Protein AF-A0A060CDY4-F1 (afdb_monomer_lite)

pLDDT: mean 93.63, std 6.69, range [48.41, 98.19]

Sequence (161 aa):
AAARSVPPDDDAAARTYFQSYFQPYLVSQSGSSTAKITGYYEPEVKGSTVQGGAYQTPLLSLPPDLVTIDLGAFDKQKVGKTAVGRLSGRRVVPYYDRFQIENGALDTNALAIAWLADPVDAFFLQIEGSGRIDLPHGRVMRVTYAGKNGQPYVPIGRVMV

Foldseek 3Di:
DQVVPQDPPDPVSVVVVCVVPHDDDQDDDPPDSDDDDDDADAAEFEWEQDDDDLQAAFDFDDDPQKDKDQVCVVPVVRHPHIAIFGDDPPDTDQFDDPVCVVVPVDPRVVGGRIGTNDVVSVVVCVVSQWHWYQYPPRDIDTDGHDDDSRDDDDDVVVVVD

Secondary structure (DSSP, 8-state):
-GGGGSPTT-HHHHHHHHHHH-------BTTB-----------EEEEESS-BTTB-EEEEPPPTTEEEEEGGGT-GGGTT-EEEEEEETTEEEEPPPHHHIIIIIS-HHHHEEEEES-HHHHHHHHHHSEEEEEEGGGEEEEEE------PPP--GGGT--

InterPro domains:
  IPR005300 Lytic transglycosylase MltA, domain B [PF03562] (37-161)
  IPR005300 Lytic transglycosylase MltA, domain B [SM00925] (44-161)
  IPR026044 Membrane-bound lytic murein transglycosylase A [PTHR30124] (3-161)
  IPR036908 RlpA-like domain superfamily [SSF50685] (3-161)

Structure (mmCIF, N/CA/C/O backbone):
data_AF-A0A060CDY4-F1
#
_entry.id   AF-A0A060CDY4-F1
#
loop_
_atom_site.group_PDB
_atom_site.id
_atom_site.type_symbol
_atom_site.label_atom_id
_atom_site.label_alt_id
_atom_site.label_comp_id
_atom_site.label_asym_id
_atom_site.label_entity_id
_atom_site.label_seq_id
_atom_site.pdbx_PDB_ins_code
_atom_site.Cartn_x
_atom_site.Cartn_y
_atom_site.Cartn_z
_atom_site.occupancy
_atom_site.B_iso_or_equiv
_atom_site.auth_seq_id
_atom_site.auth_comp_id
_atom_site.auth_asym_id
_atom_site.auth_atom_id
_atom_site.pdbx_PDB_model_num
ATOM 1 N N . ALA A 1 1 ? 3.024 1.314 -31.304 1.00 74.31 1 ALA A N 1
ATOM 2 C CA . ALA A 1 1 ? 2.346 0.550 -32.374 1.00 74.31 1 ALA A CA 1
ATOM 3 C C . ALA A 1 1 ? 3.100 -0.743 -32.697 1.00 74.31 1 ALA A C 1
ATOM 5 O O . ALA A 1 1 ? 2.494 -1.792 -32.563 1.00 74.31 1 ALA A O 1
ATOM 6 N N . ALA A 1 2 ? 4.407 -0.690 -32.991 1.00 87.75 2 ALA A N 1
ATOM 7 C CA . ALA A 1 2 ? 5.226 -1.868 -33.321 1.00 87.75 2 ALA A CA 1
ATOM 8 C C . ALA A 1 2 ? 5.298 -2.967 -32.233 1.00 87.75 2 ALA A C 1
ATOM 10 O O . ALA A 1 2 ? 5.341 -4.141 -32.565 1.00 87.75 2 ALA A O 1
ATOM 11 N N . ALA A 1 3 ? 5.220 -2.627 -30.939 1.00 91.50 3 ALA A N 1
ATOM 12 C CA . ALA A 1 3 ? 5.170 -3.646 -29.878 1.00 91.50 3 ALA A CA 1
ATOM 13 C C . ALA A 1 3 ? 3.967 -4.601 -30.007 1.00 91.50 3 ALA A C 1
ATOM 15 O O . ALA A 1 3 ? 4.075 -5.777 -29.695 1.00 91.50 3 ALA A O 1
ATOM 16 N N . ARG A 1 4 ? 2.809 -4.098 -30.465 1.00 94.12 4 ARG A N 1
ATOM 17 C CA . ARG A 1 4 ? 1.566 -4.887 -30.553 1.00 94.12 4 ARG A CA 1
ATOM 18 C C . ARG A 1 4 ? 1.582 -5.906 -31.693 1.00 94.12 4 ARG A C 1
ATOM 20 O O . ARG A 1 4 ? 0.723 -6.774 -31.714 1.00 94.12 4 ARG A O 1
ATOM 27 N N . SER A 1 5 ? 2.500 -5.764 -32.650 1.00 93.12 5 SER A N 1
ATOM 28 C CA . SER A 1 5 ? 2.658 -6.697 -33.770 1.00 93.12 5 SER A CA 1
ATOM 29 C C . SER A 1 5 ? 3.679 -7.800 -33.492 1.00 93.12 5 SER A C 1
ATOM 31 O O . SER A 1 5 ? 3.898 -8.632 -34.365 1.00 93.12 5 SER A O 1
ATOM 33 N N . VAL A 1 6 ? 4.317 -7.806 -32.317 1.00 94.88 6 VAL A N 1
ATOM 34 C CA . VAL A 1 6 ? 5.182 -8.911 -31.891 1.00 94.88 6 VAL A CA 1
ATOM 35 C C . VAL A 1 6 ? 4.282 -10.074 -31.456 1.00 94.88 6 VAL A C 1
ATOM 37 O O . VAL A 1 6 ? 3.434 -9.865 -30.583 1.00 94.88 6 VAL A O 1
ATOM 40 N N . PRO A 1 7 ? 4.414 -11.272 -32.053 1.00 95.44 7 PRO A N 1
ATOM 41 C CA . PRO A 1 7 ? 3.656 -12.439 -31.621 1.00 95.44 7 PRO A CA 1
ATOM 42 C C . PRO A 1 7 ? 3.943 -12.775 -30.146 1.00 95.44 7 PRO A C 1
ATOM 44 O O . PRO A 1 7 ? 5.097 -12.671 -29.721 1.00 95.44 7 PRO A O 1
ATOM 47 N N . PRO A 1 8 ? 2.928 -13.169 -29.353 1.00 93.88 8 PRO A N 1
ATOM 48 C CA . PRO A 1 8 ? 3.177 -13.720 -28.025 1.00 93.88 8 PRO A CA 1
ATOM 49 C C . PRO A 1 8 ? 3.994 -15.013 -28.141 1.00 93.88 8 PRO A C 1
ATOM 51 O O . PRO A 1 8 ? 3.889 -15.724 -29.138 1.00 93.88 8 PRO A O 1
ATOM 54 N N . ASP A 1 9 ? 4.799 -15.296 -27.117 1.00 94.06 9 ASP A N 1
ATOM 55 C CA . ASP A 1 9 ? 5.610 -16.517 -26.995 1.00 94.06 9 ASP A CA 1
ATOM 56 C C . ASP A 1 9 ? 6.645 -16.741 -28.123 1.00 94.06 9 ASP A C 1
ATOM 58 O O . ASP A 1 9 ? 7.132 -17.854 -28.317 1.00 94.06 9 ASP A O 1
ATOM 62 N N . ASP A 1 10 ? 7.023 -15.680 -28.850 1.00 96.81 10 ASP A N 1
ATOM 63 C CA . ASP A 1 10 ? 8.103 -15.693 -29.845 1.00 96.81 10 ASP A CA 1
ATOM 64 C C . ASP A 1 10 ? 9.317 -14.879 -29.363 1.00 96.81 10 ASP A C 1
ATOM 66 O O . ASP A 1 10 ? 9.421 -13.659 -29.550 1.00 96.81 10 ASP A O 1
ATOM 70 N N . ASP A 1 11 ? 10.271 -15.582 -28.752 1.00 97.12 11 ASP A N 1
ATOM 71 C CA . ASP A 1 11 ? 11.509 -15.003 -28.222 1.00 97.12 11 ASP A CA 1
ATOM 72 C C . ASP A 1 11 ? 12.366 -14.321 -29.298 1.00 97.12 11 ASP A C 1
ATOM 74 O O . ASP A 1 11 ? 13.046 -13.322 -29.023 1.00 97.12 11 ASP A O 1
ATOM 78 N N . ALA A 1 12 ? 12.366 -14.849 -30.527 1.00 97.62 12 ALA A N 1
ATOM 79 C CA . ALA A 1 12 ? 13.164 -14.300 -31.616 1.00 97.62 12 ALA A CA 1
ATOM 80 C C . ALA A 1 12 ? 12.571 -12.968 -32.087 1.00 97.62 12 ALA A C 1
ATOM 82 O O . ALA A 1 12 ? 13.294 -11.967 -32.165 1.00 97.62 12 ALA A O 1
ATOM 83 N N . ALA A 1 13 ? 11.255 -12.925 -32.307 1.00 96.88 13 ALA A N 1
ATOM 84 C CA . ALA A 1 13 ? 10.552 -11.700 -32.675 1.00 96.88 13 ALA A CA 1
ATOM 85 C C . ALA A 1 13 ? 10.665 -10.623 -31.581 1.00 96.88 13 ALA A C 1
ATOM 87 O O . ALA A 1 13 ? 10.938 -9.455 -31.886 1.00 96.88 13 ALA A O 1
ATOM 88 N N . ALA A 1 14 ? 10.534 -11.004 -30.304 1.00 96.94 14 ALA A N 1
ATOM 89 C CA . ALA A 1 14 ? 10.712 -10.091 -29.176 1.00 96.94 14 ALA A CA 1
ATOM 90 C C . ALA A 1 14 ? 12.136 -9.510 -29.118 1.00 96.94 14 ALA A C 1
ATOM 92 O O . ALA A 1 14 ? 12.311 -8.298 -28.950 1.00 96.94 14 ALA A O 1
ATOM 93 N N . ARG A 1 15 ? 13.167 -10.342 -29.319 1.00 96.94 15 ARG A N 1
ATOM 94 C CA . ARG A 1 15 ? 14.566 -9.888 -29.363 1.00 96.94 15 ARG A CA 1
ATOM 95 C C . ARG A 1 15 ? 14.801 -8.885 -30.490 1.00 96.94 15 ARG A C 1
ATOM 97 O O . ARG A 1 15 ? 15.380 -7.826 -30.237 1.00 96.94 15 ARG A O 1
ATOM 104 N N . THR A 1 16 ? 14.335 -9.185 -31.703 1.00 97.06 16 THR A N 1
ATOM 105 C CA . THR A 1 16 ? 14.463 -8.282 -32.857 1.00 97.06 16 THR A CA 1
ATOM 106 C C . THR A 1 16 ? 13.767 -6.949 -32.604 1.00 97.06 16 THR A C 1
ATOM 108 O O . THR A 1 16 ? 14.316 -5.897 -32.942 1.00 97.06 16 THR A O 1
ATOM 111 N N . TYR A 1 17 ? 12.595 -6.966 -31.964 1.00 97.12 17 TYR A N 1
ATOM 112 C CA . TYR A 1 17 ? 11.887 -5.748 -31.582 1.00 97.12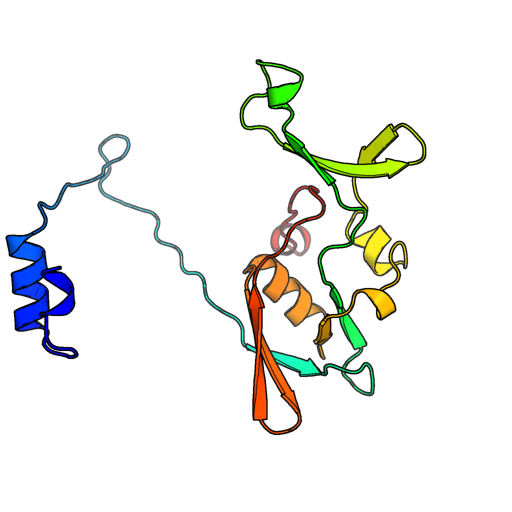 17 TYR A CA 1
ATOM 113 C C . TYR A 1 17 ? 12.734 -4.865 -30.655 1.00 97.12 17 TYR A C 1
ATOM 115 O O . TYR A 1 17 ? 12.957 -3.692 -30.964 1.00 97.12 17 TYR A O 1
ATOM 123 N N . PHE A 1 18 ? 13.274 -5.414 -29.561 1.00 97.25 18 PHE A N 1
ATOM 124 C CA . PHE A 1 18 ? 14.105 -4.621 -28.650 1.00 97.25 18 PHE A CA 1
ATOM 125 C C . PHE A 1 18 ? 15.367 -4.077 -29.331 1.00 97.25 18 PHE A C 1
ATOM 127 O O . PHE A 1 18 ? 15.702 -2.914 -29.134 1.00 97.25 18 PHE A O 1
ATOM 134 N N . GLN A 1 19 ? 16.021 -4.874 -30.179 1.00 96.81 19 GLN A N 1
ATOM 135 C CA . GLN A 1 19 ? 17.225 -4.452 -30.907 1.00 96.81 19 GLN A CA 1
ATOM 136 C C . GLN A 1 19 ? 16.958 -3.367 -31.962 1.00 96.81 19 GLN A C 1
ATOM 138 O O . GLN A 1 19 ? 17.847 -2.570 -32.247 1.00 96.81 19 GLN A O 1
ATOM 143 N N . SER A 1 20 ? 15.754 -3.330 -32.540 1.00 96.81 20 SER A N 1
ATOM 144 C CA . SER A 1 20 ? 15.401 -2.369 -33.596 1.00 96.81 20 SER A CA 1
ATOM 145 C C . SER A 1 20 ? 14.867 -1.046 -33.047 1.00 96.81 20 SER A C 1
ATOM 147 O O . SER A 1 20 ? 15.027 -0.008 -33.684 1.00 96.81 20 SER A O 1
ATOM 149 N N . TYR A 1 21 ? 14.201 -1.078 -31.888 1.00 97.38 21 TYR A N 1
ATOM 150 C CA . TYR A 1 21 ? 13.477 0.079 -31.346 1.00 97.38 21 TYR A CA 1
ATOM 151 C C . TYR A 1 21 ? 14.122 0.703 -30.100 1.00 97.38 21 TYR A C 1
ATOM 153 O O . TYR A 1 21 ? 13.679 1.772 -29.678 1.00 97.38 21 TYR A O 1
ATOM 161 N N . PHE A 1 22 ? 15.146 0.079 -29.508 1.00 97.31 22 PHE A N 1
ATOM 162 C CA . PHE A 1 22 ? 15.797 0.568 -28.289 1.00 97.31 22 PHE A CA 1
ATOM 163 C C . PHE A 1 22 ? 17.322 0.589 -28.429 1.00 97.31 22 PHE A C 1
ATOM 165 O O . PHE A 1 22 ? 17.926 -0.320 -28.989 1.00 97.31 22 PHE A O 1
ATOM 172 N N . GLN A 1 23 ? 17.948 1.608 -27.838 1.00 97.62 23 GLN A N 1
ATOM 173 C CA . GLN A 1 23 ? 19.396 1.699 -27.662 1.00 97.62 23 GLN A CA 1
ATOM 174 C C . GLN A 1 23 ? 19.727 1.420 -26.185 1.00 97.62 23 GLN A C 1
ATOM 176 O O . GLN A 1 23 ? 19.264 2.171 -25.323 1.00 97.62 23 GLN A O 1
ATOM 181 N N . PRO A 1 24 ? 20.498 0.369 -25.847 1.00 95.50 24 PRO A N 1
ATOM 182 C CA . PRO A 1 24 ? 20.892 0.120 -24.464 1.00 95.50 24 PRO A CA 1
ATOM 183 C C . PRO A 1 24 ? 21.902 1.171 -23.979 1.00 95.50 24 PRO A C 1
ATOM 185 O O . PRO A 1 24 ? 22.857 1.497 -24.688 1.00 95.50 24 PRO A O 1
ATOM 188 N N . TYR A 1 25 ? 21.709 1.650 -22.747 1.00 92.69 25 TYR A N 1
ATOM 189 C CA . TYR A 1 25 ? 22.632 2.537 -22.034 1.00 92.69 25 TYR A CA 1
ATOM 190 C C . TYR A 1 25 ? 23.045 1.901 -20.707 1.00 92.69 25 TYR A C 1
ATOM 192 O O . TYR A 1 25 ? 22.199 1.426 -19.948 1.00 92.69 25 TYR A O 1
ATOM 200 N N . LEU A 1 26 ? 24.345 1.918 -20.412 1.00 90.75 26 LEU A N 1
ATOM 201 C CA . LEU A 1 26 ? 24.862 1.506 -19.111 1.00 90.75 26 LEU A CA 1
ATOM 202 C C . LEU A 1 26 ? 24.607 2.612 -18.081 1.00 90.75 26 LEU A C 1
ATOM 204 O O . LEU A 1 26 ? 25.014 3.755 -18.280 1.00 90.75 26 LEU A O 1
ATOM 208 N N . VAL A 1 27 ? 23.979 2.256 -16.961 1.00 90.12 27 VAL A N 1
ATOM 209 C CA . VAL A 1 27 ? 23.813 3.140 -15.801 1.00 90.12 27 VAL A CA 1
ATOM 210 C C . VAL A 1 27 ? 24.831 2.737 -14.738 1.00 90.12 27 VAL A C 1
ATOM 212 O O . VAL A 1 27 ? 24.853 1.587 -14.307 1.00 90.12 27 VAL A O 1
ATOM 215 N N . SER A 1 28 ? 25.672 3.679 -14.313 1.00 90.06 28 SER A N 1
ATOM 216 C CA . SER A 1 28 ? 26.699 3.463 -13.288 1.00 90.06 28 SER A CA 1
ATOM 217 C C . SER A 1 28 ? 26.673 4.575 -12.248 1.00 90.06 28 SER A C 1
ATOM 219 O O . SER A 1 28 ? 26.511 5.744 -12.605 1.00 90.06 28 SER A O 1
ATOM 221 N N . GLN A 1 29 ? 26.909 4.233 -10.983 1.00 84.06 29 GLN A N 1
ATOM 222 C CA . GLN A 1 29 ? 27.066 5.203 -9.900 1.00 84.06 29 GLN A CA 1
ATOM 223 C C . GLN A 1 29 ? 28.507 5.153 -9.387 1.00 84.06 29 GLN A C 1
ATOM 225 O O . GLN A 1 29 ? 29.010 4.086 -9.042 1.00 84.06 29 GLN A O 1
ATOM 230 N N . SER A 1 30 ? 29.184 6.306 -9.357 1.00 82.81 30 SER A N 1
ATOM 231 C CA . SER A 1 30 ? 30.559 6.444 -8.843 1.00 82.81 30 SER A CA 1
ATOM 232 C C . SER A 1 30 ? 31.573 5.464 -9.459 1.00 82.81 30 SER A C 1
ATOM 234 O O . SER A 1 30 ? 32.466 4.977 -8.774 1.00 82.81 30 SER A O 1
ATOM 236 N N . GLY A 1 31 ? 31.421 5.143 -10.748 1.00 79.44 31 GLY A N 1
ATOM 237 C CA . GLY A 1 31 ? 32.310 4.224 -11.468 1.00 79.44 31 GLY A CA 1
ATOM 238 C C . GLY A 1 31 ? 32.070 2.734 -11.201 1.00 79.44 31 GLY A C 1
ATOM 239 O O . GLY A 1 31 ? 32.762 1.911 -11.792 1.00 79.44 31 GLY A O 1
ATOM 240 N N . SER A 1 32 ? 31.086 2.368 -10.369 1.00 81.94 32 SER A N 1
ATOM 241 C CA . SER A 1 32 ? 30.678 0.973 -10.195 1.00 81.94 32 SER A CA 1
ATOM 242 C C . SER A 1 32 ? 29.551 0.588 -11.156 1.00 81.94 32 SER A C 1
ATOM 244 O O . SER A 1 32 ? 28.561 1.312 -11.297 1.00 81.94 32 SER A O 1
ATOM 246 N N . SER A 1 33 ? 29.691 -0.581 -11.785 1.00 83.69 33 SER A N 1
ATOM 247 C CA . SER A 1 33 ? 28.643 -1.253 -12.565 1.00 83.69 33 SER A CA 1
ATOM 248 C C . SER A 1 33 ? 27.805 -2.228 -11.727 1.00 83.69 33 SER A C 1
ATOM 250 O O . SER A 1 33 ? 26.880 -2.849 -12.249 1.00 83.69 33 SER A O 1
ATOM 252 N N . THR A 1 34 ? 28.101 -2.381 -10.430 1.00 85.38 34 THR A N 1
ATOM 253 C CA . THR A 1 34 ? 27.321 -3.246 -9.539 1.00 85.38 34 THR A CA 1
ATOM 254 C C . THR A 1 34 ? 26.066 -2.525 -9.064 1.00 85.38 34 THR A C 1
ATOM 256 O O . THR A 1 34 ? 26.157 -1.469 -8.435 1.00 85.38 34 THR A O 1
ATOM 259 N N . ALA A 1 35 ? 24.902 -3.128 -9.291 1.00 87.38 35 ALA A N 1
ATOM 260 C CA . ALA A 1 35 ? 23.627 -2.646 -8.778 1.00 87.38 35 ALA A CA 1
ATOM 261 C C . ALA A 1 35 ? 23.107 -3.564 -7.663 1.00 87.38 35 ALA A C 1
ATOM 263 O O . ALA A 1 35 ? 23.256 -4.785 -7.726 1.00 87.38 35 ALA A O 1
ATOM 264 N N . LYS A 1 36 ? 22.455 -2.980 -6.652 1.00 89.62 36 LYS A N 1
ATOM 265 C CA . LYS A 1 36 ? 21.663 -3.748 -5.687 1.00 89.62 36 LYS A CA 1
ATOM 266 C C . LYS A 1 36 ? 20.316 -4.075 -6.325 1.00 89.62 36 LYS A C 1
ATOM 268 O O . LYS A 1 36 ? 19.547 -3.167 -6.624 1.00 89.62 36 LYS A O 1
ATOM 273 N N . ILE A 1 37 ? 20.035 -5.362 -6.495 1.00 92.12 37 ILE A N 1
ATOM 274 C CA . ILE A 1 37 ? 18.745 -5.856 -6.980 1.00 92.12 37 ILE A CA 1
ATOM 275 C C . ILE A 1 37 ? 17.947 -6.366 -5.779 1.00 92.12 37 ILE A C 1
ATOM 277 O O . ILE A 1 37 ? 18.480 -7.073 -4.925 1.00 92.12 37 ILE A O 1
ATOM 281 N N . THR A 1 38 ? 16.675 -5.988 -5.704 1.00 92.81 38 THR A N 1
ATOM 282 C CA . THR A 1 38 ? 15.714 -6.461 -4.698 1.00 92.81 38 THR A CA 1
ATOM 283 C C . THR A 1 38 ? 14.455 -6.969 -5.394 1.00 92.81 38 THR A C 1
ATOM 285 O O . THR A 1 38 ? 14.170 -6.555 -6.516 1.00 92.81 38 THR A O 1
ATOM 288 N N . GLY A 1 39 ? 13.702 -7.852 -4.738 1.00 90.06 39 GLY A N 1
ATOM 289 C CA . GLY A 1 39 ? 12.409 -8.342 -5.220 1.00 90.06 39 GLY A CA 1
ATOM 290 C C . GLY A 1 39 ? 11.247 -7.786 -4.399 1.00 90.06 39 GLY A C 1
ATOM 291 O O . GLY A 1 39 ? 11.435 -7.419 -3.242 1.00 90.06 39 GLY A O 1
ATOM 292 N N . TYR A 1 40 ? 10.068 -7.750 -5.011 1.00 92.88 40 TYR A N 1
ATOM 293 C CA . TYR A 1 40 ? 8.774 -7.551 -4.355 1.00 92.88 40 TYR A CA 1
ATOM 294 C C . TYR A 1 40 ? 7.800 -8.605 -4.901 1.00 92.88 40 TYR A C 1
ATOM 296 O O . TYR A 1 40 ? 8.068 -9.187 -5.960 1.00 92.88 40 TYR A O 1
ATOM 304 N N . TYR A 1 41 ? 6.696 -8.862 -4.203 1.00 91.69 41 TYR A N 1
ATOM 305 C CA . TYR A 1 41 ? 5.674 -9.806 -4.663 1.00 91.69 41 TYR A CA 1
ATOM 306 C C . TYR A 1 41 ? 4.270 -9.366 -4.236 1.00 91.69 41 TYR A C 1
ATOM 308 O O . TYR A 1 41 ? 4.108 -8.448 -3.440 1.00 91.69 41 TYR A O 1
ATOM 316 N N . GLU A 1 42 ? 3.245 -10.010 -4.793 1.00 94.19 42 GLU A N 1
ATOM 317 C CA . GLU A 1 42 ? 1.855 -9.827 -4.371 1.00 94.19 42 GLU A CA 1
ATOM 318 C C . GLU A 1 42 ? 1.462 -11.017 -3.472 1.00 94.19 42 GLU A C 1
ATOM 320 O O . GLU A 1 42 ? 1.318 -12.126 -3.995 1.00 94.19 42 GLU A O 1
ATOM 325 N N . PRO A 1 43 ? 1.347 -10.843 -2.140 1.00 95.62 43 PRO A N 1
ATOM 326 C CA . PRO A 1 43 ? 0.975 -11.917 -1.225 1.00 95.62 43 PRO A CA 1
ATOM 327 C C . PRO A 1 43 ? -0.455 -12.402 -1.464 1.00 95.62 43 PRO A C 1
ATOM 329 O O . PRO A 1 43 ? -1.340 -11.621 -1.814 1.00 95.62 43 PRO A O 1
ATOM 332 N N . GLU A 1 44 ? -0.680 -13.690 -1.222 1.00 96.94 44 GLU A N 1
ATOM 333 C CA . GLU A 1 44 ? -1.995 -14.330 -1.245 1.00 96.94 44 GLU A CA 1
ATOM 334 C C . GLU A 1 44 ? -2.374 -14.722 0.184 1.00 96.94 44 GLU A C 1
ATOM 336 O O . GLU A 1 44 ? -1.630 -15.447 0.845 1.00 96.94 44 GLU A O 1
ATOM 341 N N . VAL A 1 45 ? -3.484 -14.179 0.686 1.00 97.44 45 VAL A N 1
ATOM 342 C CA . VAL A 1 45 ? -3.884 -14.274 2.099 1.00 97.44 45 VAL A CA 1
ATOM 343 C C . VAL A 1 45 ? -5.334 -14.720 2.223 1.00 97.44 45 VAL A C 1
ATOM 345 O O . VAL A 1 45 ? -6.160 -14.445 1.356 1.00 97.44 45 VAL A O 1
ATOM 348 N N . LYS A 1 46 ? -5.692 -15.373 3.329 1.00 98.00 46 LYS A N 1
ATOM 349 C CA . LYS A 1 46 ? -7.076 -15.819 3.557 1.00 98.00 46 LYS A CA 1
ATOM 350 C C . LYS A 1 46 ? -7.921 -14.710 4.170 1.00 98.00 46 LYS A C 1
ATOM 352 O O . LYS A 1 46 ? -7.547 -14.137 5.196 1.00 98.00 46 LYS A O 1
ATOM 357 N N . GLY A 1 47 ? -9.108 -14.481 3.615 1.00 97.81 47 GLY A N 1
ATOM 358 C CA . GLY A 1 47 ? -10.034 -13.494 4.161 1.00 97.81 47 GLY A CA 1
ATOM 359 C C . GLY A 1 47 ? -11.503 -13.757 3.861 1.00 97.81 47 GLY A C 1
ATOM 360 O O . GLY A 1 47 ? -11.875 -14.734 3.220 1.00 97.81 47 GLY A O 1
ATOM 361 N N . SER A 1 48 ? -12.351 -12.858 4.344 1.00 97.75 48 SER A N 1
ATOM 362 C CA . SER A 1 48 ? -13.799 -12.852 4.146 1.00 97.75 48 SER A CA 1
ATOM 363 C C . SER A 1 48 ? -14.292 -11.415 4.000 1.00 97.75 48 SER A C 1
ATOM 365 O O . SER A 1 48 ? -13.706 -10.490 4.554 1.00 97.75 48 SER A O 1
ATOM 367 N N . THR A 1 49 ? -15.396 -11.201 3.287 1.00 96.31 49 THR A N 1
ATOM 368 C CA . THR A 1 49 ? -16.068 -9.888 3.240 1.00 96.31 49 THR A CA 1
ATOM 369 C C . THR A 1 49 ? -16.941 -9.631 4.470 1.00 96.31 49 THR A C 1
ATOM 371 O O . THR A 1 49 ? -17.484 -8.544 4.624 1.00 96.31 49 THR A O 1
ATOM 374 N N . VAL A 1 50 ? -17.112 -10.634 5.333 1.00 95.62 50 VAL A N 1
ATOM 375 C CA . VAL A 1 50 ? -17.905 -10.563 6.564 1.00 95.62 50 VAL A CA 1
ATOM 376 C C . VAL A 1 50 ? -17.046 -11.051 7.724 1.00 95.62 50 VAL A C 1
ATOM 378 O O . VAL A 1 50 ? -16.412 -12.104 7.615 1.00 95.62 50 VAL A O 1
ATOM 381 N N . GLN A 1 51 ? -17.043 -10.300 8.823 1.00 97.00 51 GLN A N 1
ATOM 382 C CA . GLN A 1 51 ? -16.355 -10.684 10.051 1.00 97.00 51 GLN A CA 1
ATOM 383 C C . GLN A 1 51 ? -16.982 -11.946 10.649 1.00 97.00 51 GLN A C 1
ATOM 385 O O . GLN A 1 51 ? -18.207 -12.057 10.740 1.00 97.00 51 GLN A O 1
ATOM 390 N N . GLY A 1 52 ? -16.157 -12.888 11.099 1.00 95.75 52 GLY A N 1
ATOM 391 C CA . GLY A 1 52 ? -16.651 -14.076 11.790 1.00 95.75 52 GLY A CA 1
ATOM 392 C C . GLY A 1 52 ? -15.653 -15.224 11.824 1.00 95.75 52 GLY A C 1
ATOM 393 O O . GLY A 1 52 ? -14.769 -15.334 10.975 1.00 95.75 52 GLY A O 1
ATOM 394 N N . GLY A 1 53 ? -15.804 -16.114 12.809 1.00 96.00 53 GLY A N 1
ATOM 395 C CA . GLY A 1 53 ? -14.902 -17.255 12.985 1.00 96.00 53 GLY A CA 1
ATOM 396 C C . GLY A 1 53 ? -13.445 -16.801 13.102 1.00 96.00 53 GLY A C 1
ATOM 397 O O . GLY A 1 53 ? -13.130 -15.977 13.957 1.00 96.00 53 GLY A O 1
ATOM 398 N N . ALA A 1 54 ? -12.576 -17.310 12.226 1.00 95.81 54 ALA A N 1
ATOM 399 C CA . ALA A 1 54 ? -11.165 -16.921 12.162 1.00 95.81 54 ALA A CA 1
ATOM 400 C C . ALA A 1 54 ? -10.928 -15.530 11.536 1.00 95.81 54 ALA A C 1
ATOM 402 O O . ALA A 1 54 ? -9.878 -14.940 11.757 1.00 95.81 54 ALA A O 1
ATOM 403 N N . TYR A 1 55 ? -11.881 -14.986 10.773 1.00 97.50 55 TYR A N 1
ATOM 404 C CA . TYR A 1 55 ? -11.731 -13.716 10.058 1.00 97.50 55 TYR A CA 1
ATOM 405 C C . TYR A 1 55 ? -12.038 -12.537 10.981 1.00 97.50 55 TYR A C 1
ATOM 407 O O . TYR A 1 55 ? -13.181 -12.078 11.062 1.00 97.50 55 TYR A O 1
ATOM 415 N N . GLN A 1 56 ? -11.016 -12.085 11.707 1.00 96.38 56 GLN A N 1
ATOM 416 C CA . GLN A 1 56 ? -11.139 -11.068 12.757 1.00 96.38 56 GLN A CA 1
ATOM 417 C C . GLN A 1 56 ? -10.293 -9.821 12.507 1.00 96.38 56 GLN A C 1
ATOM 419 O O . GLN A 1 56 ? -10.537 -8.797 13.141 1.00 96.38 56 GLN A O 1
ATOM 424 N N . THR A 1 57 ? -9.326 -9.865 11.587 1.00 97.06 57 THR A N 1
ATOM 425 C CA . THR A 1 57 ? -8.449 -8.718 11.335 1.00 97.06 57 THR A CA 1
ATOM 426 C C . THR A 1 57 ? -8.984 -7.855 10.195 1.00 97.06 57 THR A C 1
ATOM 428 O O . THR A 1 57 ? -8.958 -8.298 9.050 1.00 97.06 57 THR A O 1
ATOM 431 N N . PRO A 1 58 ? -9.434 -6.616 10.442 1.00 97.38 58 PRO A N 1
ATOM 432 C CA . PRO A 1 58 ? -9.979 -5.787 9.381 1.00 97.38 58 PRO A CA 1
ATOM 433 C C . PRO A 1 58 ? -8.873 -5.260 8.457 1.00 97.38 58 PRO A C 1
ATOM 435 O O . PRO A 1 58 ? -7.861 -4.718 8.904 1.00 97.38 58 PRO A O 1
ATOM 438 N N . LEU A 1 59 ? -9.107 -5.349 7.151 1.00 97.44 59 LEU A N 1
ATOM 439 C CA . LEU A 1 59 ? -8.410 -4.563 6.143 1.00 97.44 59 LEU A CA 1
ATOM 440 C C . LEU A 1 59 ? -9.288 -3.356 5.814 1.00 97.44 59 LEU A C 1
ATOM 442 O O . LEU A 1 59 ? -10.416 -3.524 5.357 1.00 97.44 59 LEU A O 1
ATOM 446 N N . LEU A 1 60 ? -8.795 -2.148 6.080 1.00 97.75 60 LEU A N 1
ATOM 447 C CA . LEU A 1 60 ? -9.595 -0.923 6.013 1.00 97.75 60 LEU A CA 1
ATOM 448 C C . LEU A 1 60 ? -9.476 -0.231 4.649 1.00 97.75 60 LEU A C 1
ATOM 450 O O . LEU A 1 60 ? -8.395 -0.183 4.058 1.00 97.75 60 LEU A O 1
ATOM 454 N N . SER A 1 61 ? -10.571 0.367 4.182 1.00 97.31 61 SER A N 1
ATOM 455 C CA . SER A 1 61 ? -10.547 1.385 3.132 1.00 97.31 61 SER A CA 1
ATOM 456 C C . SER A 1 61 ? -9.898 2.675 3.635 1.00 97.31 61 SER A C 1
ATOM 458 O O . SER A 1 61 ? -9.701 2.872 4.835 1.00 97.31 61 SER A O 1
ATOM 460 N N . LEU A 1 62 ? -9.619 3.602 2.715 1.00 96.56 62 LEU A N 1
ATOM 461 C CA . LEU A 1 62 ? -9.176 4.940 3.088 1.00 96.56 62 LEU A CA 1
ATOM 462 C C . LEU A 1 62 ? -10.285 5.654 3.887 1.00 96.56 62 LEU A C 1
ATOM 464 O O . LEU A 1 62 ? -11.393 5.794 3.362 1.00 96.56 62 LEU A O 1
ATOM 468 N N . PRO A 1 63 ? -10.028 6.106 5.126 1.00 96.50 63 PRO A N 1
ATOM 469 C CA . PRO A 1 63 ? -11.027 6.842 5.887 1.00 96.50 63 PRO A CA 1
ATOM 470 C C . PRO A 1 63 ? -11.354 8.190 5.225 1.00 96.50 63 PRO A C 1
ATOM 472 O O . PRO A 1 63 ? -10.444 8.860 4.731 1.00 96.50 63 PRO A O 1
ATOM 475 N N . PRO A 1 64 ? -12.623 8.634 5.238 1.00 93.81 64 PRO A N 1
ATOM 476 C CA . PRO A 1 64 ? -13.040 9.860 4.552 1.00 93.81 64 PRO A CA 1
ATOM 477 C C . PRO A 1 64 ? -12.483 11.147 5.182 1.00 93.81 64 PRO A C 1
ATOM 479 O O . PRO A 1 64 ? -12.486 12.193 4.540 1.00 93.81 64 PRO A O 1
ATOM 482 N N . ASP A 1 65 ? -12.016 11.092 6.431 1.00 93.88 65 ASP A N 1
ATOM 483 C CA . ASP A 1 65 ? -11.428 12.224 7.151 1.00 93.88 65 ASP A CA 1
ATOM 484 C C . ASP A 1 65 ? -9.899 12.327 6.989 1.00 93.88 65 ASP A C 1
ATOM 486 O O . ASP A 1 65 ? -9.295 13.289 7.477 1.00 93.88 65 ASP A O 1
ATOM 490 N N . LEU A 1 66 ? -9.268 11.357 6.312 1.00 96.44 66 LEU A N 1
ATOM 491 C CA . LEU A 1 66 ? -7.837 11.367 6.032 1.00 96.44 66 LEU A CA 1
ATOM 492 C C . LEU A 1 66 ? -7.535 12.374 4.924 1.00 96.44 66 LEU A C 1
ATOM 494 O O . LEU A 1 66 ? -7.928 12.212 3.770 1.00 96.44 66 LEU A O 1
ATOM 498 N N . VAL A 1 67 ? -6.768 13.402 5.273 1.00 96.25 67 VAL A N 1
ATOM 499 C CA . VAL A 1 67 ? -6.340 14.452 4.351 1.00 96.25 67 VAL A CA 1
ATOM 500 C C . VAL A 1 67 ? -4.839 14.381 4.113 1.00 96.25 67 VAL A C 1
ATOM 502 O O . VAL A 1 67 ? -4.046 14.276 5.049 1.00 96.25 67 VAL A O 1
ATOM 505 N N . THR A 1 68 ? -4.438 14.475 2.847 1.00 96.50 68 THR A N 1
ATOM 506 C CA . THR A 1 68 ? -3.036 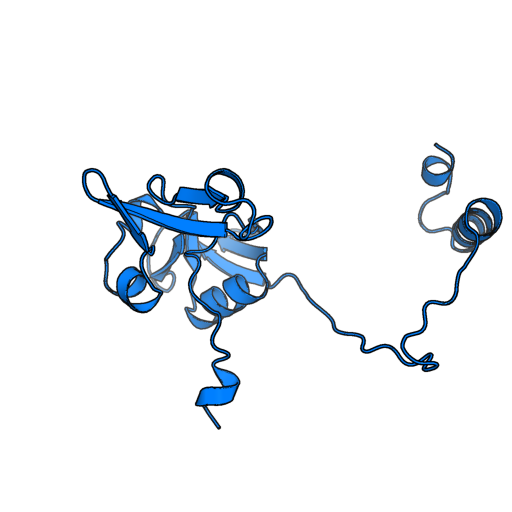14.673 2.458 1.00 96.50 68 THR A CA 1
ATOM 507 C C . THR A 1 68 ? -2.847 16.124 2.042 1.00 96.50 68 THR A C 1
ATOM 509 O O . THR A 1 68 ? -3.547 16.623 1.165 1.00 96.50 68 THR A O 1
ATOM 512 N N . ILE A 1 69 ? -1.906 16.803 2.686 1.00 95.94 69 ILE A N 1
ATOM 513 C CA . ILE A 1 69 ? -1.597 18.214 2.478 1.00 95.94 69 ILE A CA 1
ATOM 514 C C . ILE A 1 69 ? -0.265 18.310 1.744 1.00 95.94 69 ILE A C 1
ATOM 516 O O . ILE A 1 69 ? 0.760 17.858 2.261 1.00 95.94 69 ILE A O 1
ATOM 520 N N . ASP A 1 70 ? -0.272 18.944 0.574 1.00 95.88 70 ASP A N 1
ATOM 521 C CA . ASP A 1 70 ? 0.951 19.401 -0.083 1.00 95.88 70 ASP A CA 1
ATOM 522 C C . ASP A 1 70 ? 1.501 20.620 0.667 1.00 95.88 70 ASP A C 1
ATOM 524 O O . ASP A 1 70 ? 0.903 21.698 0.667 1.00 95.88 70 ASP A O 1
ATOM 528 N N . LEU A 1 71 ? 2.643 20.452 1.332 1.00 96.00 71 LEU A N 1
ATOM 529 C CA . LEU A 1 71 ? 3.270 21.528 2.098 1.00 96.00 71 LEU A CA 1
ATOM 530 C C . LEU A 1 71 ? 3.919 22.575 1.184 1.00 96.00 71 LEU A C 1
ATOM 532 O O . LEU A 1 71 ? 4.084 23.722 1.606 1.00 96.00 71 LEU A O 1
ATOM 536 N N . GLY A 1 72 ? 4.246 22.209 -0.059 1.00 96.38 72 GLY A N 1
ATOM 537 C CA . GLY A 1 72 ? 4.792 23.111 -1.069 1.00 96.38 72 GLY A CA 1
ATOM 538 C C . GLY A 1 72 ? 3.818 24.212 -1.485 1.00 96.38 72 GLY A C 1
ATOM 539 O O . GLY A 1 72 ? 4.249 25.316 -1.818 1.00 96.38 72 GLY A O 1
ATOM 540 N N . ALA A 1 73 ? 2.512 23.943 -1.395 1.00 95.69 73 ALA A N 1
ATOM 541 C CA . ALA A 1 73 ? 1.461 24.921 -1.672 1.00 95.69 73 ALA A CA 1
ATOM 542 C C . ALA A 1 73 ? 1.433 26.083 -0.659 1.00 95.69 73 ALA A C 1
ATOM 544 O O . ALA A 1 73 ? 0.964 27.172 -0.984 1.00 95.69 73 ALA A O 1
ATOM 545 N N . PHE A 1 74 ? 1.950 25.867 0.555 1.00 95.25 74 PHE A N 1
ATOM 546 C CA . PHE A 1 74 ? 1.987 26.870 1.627 1.00 95.25 74 PHE A CA 1
ATOM 547 C C . PHE A 1 74 ? 3.375 27.485 1.808 1.00 95.25 74 PHE A C 1
ATOM 549 O O . PHE A 1 74 ? 3.495 28.641 2.208 1.00 95.25 74 PHE A O 1
ATOM 556 N N . ASP A 1 75 ? 4.427 26.712 1.539 1.00 95.88 75 ASP A N 1
ATOM 557 C CA . ASP A 1 75 ? 5.811 27.126 1.727 1.00 95.88 75 ASP A CA 1
ATOM 558 C C . ASP A 1 75 ? 6.697 26.552 0.618 1.00 95.88 75 ASP A C 1
ATOM 560 O O . ASP A 1 75 ? 6.910 25.341 0.524 1.00 95.88 75 ASP A O 1
ATOM 564 N N . LYS A 1 76 ? 7.291 27.439 -0.190 1.00 95.44 76 LYS A N 1
ATOM 565 C CA . LYS A 1 76 ? 8.181 27.062 -1.299 1.00 95.44 76 LYS A CA 1
ATOM 566 C C . LYS A 1 76 ? 9.418 26.279 -0.842 1.00 95.44 76 LYS A C 1
ATOM 568 O O . LYS A 1 76 ? 9.983 25.535 -1.637 1.00 95.44 76 LYS A O 1
ATOM 573 N N . GLN A 1 77 ? 9.829 26.391 0.423 1.00 96.62 77 GLN A N 1
ATOM 574 C CA . GLN A 1 77 ? 10.926 25.588 0.980 1.00 96.62 77 GLN A CA 1
ATOM 575 C C . GLN A 1 77 ? 10.524 24.127 1.253 1.00 96.62 77 GLN A C 1
ATOM 577 O O . GLN A 1 77 ? 11.377 23.286 1.548 1.00 96.62 77 GLN A O 1
ATOM 582 N N . LYS A 1 78 ? 9.228 23.807 1.170 1.00 95.69 78 LYS A N 1
ATOM 583 C CA . LYS A 1 78 ? 8.664 22.474 1.416 1.00 95.69 78 LYS A CA 1
ATOM 584 C C . LYS A 1 78 ? 8.109 21.812 0.149 1.00 95.69 78 LYS A C 1
ATOM 586 O O . LYS A 1 78 ? 7.366 20.842 0.263 1.00 95.69 78 LYS A O 1
ATOM 591 N N . VAL A 1 79 ? 8.481 22.287 -1.043 1.00 95.75 79 VAL A N 1
ATOM 592 C CA . VAL A 1 79 ? 8.104 21.648 -2.316 1.00 95.75 79 VAL A CA 1
ATOM 593 C C . VAL A 1 79 ? 8.507 20.170 -2.312 1.00 95.75 79 VAL A C 1
ATOM 595 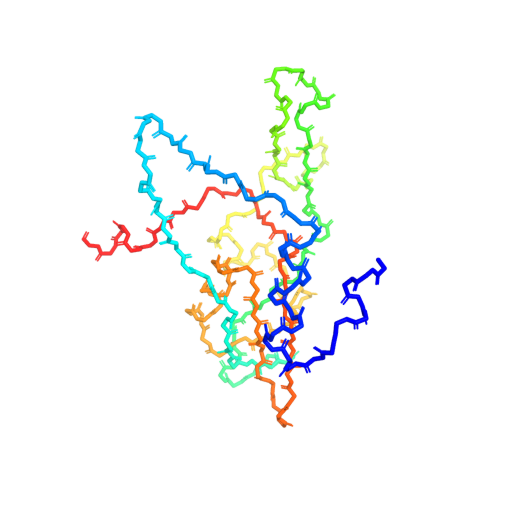O O . VAL A 1 79 ? 9.623 19.817 -1.930 1.00 95.75 79 VAL A O 1
ATOM 598 N N . GLY A 1 80 ? 7.567 19.307 -2.702 1.00 94.06 80 GLY A N 1
ATOM 599 C CA . GLY A 1 80 ? 7.737 17.853 -2.700 1.00 94.06 80 GLY A CA 1
ATOM 600 C C . GLY A 1 80 ? 7.539 17.184 -1.335 1.00 94.06 80 GLY A C 1
ATOM 601 O O . GLY A 1 80 ? 7.660 15.964 -1.245 1.00 94.06 80 GLY A O 1
ATOM 602 N N . LYS A 1 81 ? 7.227 17.942 -0.272 1.00 94.31 81 LYS A N 1
ATOM 603 C CA . LYS A 1 81 ? 6.895 17.386 1.046 1.00 94.31 81 LYS A CA 1
ATOM 604 C C . LYS A 1 81 ? 5.386 17.357 1.256 1.00 94.31 81 LYS A C 1
ATOM 606 O O . LYS A 1 81 ? 4.690 18.335 1.008 1.00 94.31 81 LYS A O 1
ATOM 611 N N . THR A 1 82 ? 4.903 16.255 1.812 1.00 95.31 82 THR A N 1
ATOM 612 C CA . THR A 1 82 ? 3.492 16.062 2.161 1.00 95.31 82 THR A CA 1
ATOM 613 C C . THR A 1 82 ? 3.330 15.809 3.653 1.00 95.31 82 THR A C 1
ATOM 615 O O . THR A 1 82 ? 4.168 15.133 4.253 1.00 95.31 82 THR A O 1
ATOM 618 N N . ALA A 1 83 ? 2.228 16.275 4.232 1.00 95.69 83 ALA A N 1
ATOM 619 C CA . ALA A 1 83 ? 1.765 15.855 5.553 1.00 95.69 83 ALA A CA 1
ATOM 620 C C . ALA A 1 83 ? 0.440 15.100 5.421 1.00 95.69 83 ALA A C 1
ATOM 622 O O . ALA A 1 83 ? -0.391 15.465 4.594 1.00 95.69 83 ALA A O 1
ATOM 623 N N . VAL A 1 84 ? 0.229 14.075 6.244 1.00 97.81 84 VAL A N 1
ATOM 624 C CA . VAL A 1 84 ? -1.067 13.392 6.345 1.00 97.81 84 VAL A CA 1
ATOM 625 C C . VAL A 1 84 ? -1.675 13.703 7.704 1.00 97.81 84 VAL A C 1
ATOM 627 O O . VAL A 1 84 ? -0.994 13.641 8.731 1.00 97.81 84 VAL A O 1
ATOM 630 N N . GLY A 1 85 ? -2.950 14.062 7.709 1.00 97.56 85 GLY A N 1
ATOM 631 C CA . GLY A 1 85 ? -3.657 14.470 8.910 1.00 97.56 85 GLY A CA 1
ATOM 632 C C . GLY A 1 85 ? -5.147 14.194 8.841 1.00 97.56 85 GLY A C 1
ATOM 633 O O . GLY A 1 85 ? -5.638 13.632 7.867 1.00 97.56 85 GLY A O 1
ATOM 634 N N . ARG A 1 86 ? -5.856 14.599 9.890 1.00 96.75 86 ARG A N 1
ATOM 635 C CA . ARG A 1 86 ? -7.321 14.645 9.962 1.00 96.75 86 ARG A CA 1
ATOM 636 C C . ARG A 1 86 ? -7.785 16.007 10.445 1.00 96.75 86 ARG A C 1
ATOM 638 O O . ARG A 1 86 ? -7.037 16.722 11.122 1.00 96.75 86 ARG A O 1
ATOM 645 N N . LEU A 1 87 ? -9.026 16.356 10.133 1.00 93.12 87 LEU A N 1
ATOM 646 C CA . LEU A 1 87 ? -9.649 17.566 10.660 1.00 93.12 87 LEU A CA 1
ATOM 647 C C . LEU A 1 87 ? -10.051 17.376 12.127 1.00 93.12 87 LEU A C 1
ATOM 649 O O . LEU A 1 87 ? -10.693 16.402 12.501 1.00 93.12 87 LEU A O 1
ATOM 653 N N . SER A 1 88 ? -9.694 18.349 12.959 1.00 92.62 88 SER A N 1
ATOM 654 C CA . SER A 1 88 ? -10.111 18.466 14.355 1.00 92.62 88 SER A CA 1
ATOM 655 C C . SER A 1 88 ? -10.595 19.894 14.590 1.00 92.62 88 SER A C 1
ATOM 657 O O . SER A 1 88 ? -9.808 20.814 14.843 1.00 92.62 88 SER A O 1
ATOM 659 N N . GLY A 1 89 ? -11.906 20.101 14.445 1.00 92.12 89 GLY A N 1
ATOM 660 C CA . GLY A 1 89 ? -12.502 21.435 14.406 1.00 92.12 89 GLY A CA 1
ATOM 661 C C . GLY A 1 89 ? -11.970 22.232 13.213 1.00 92.12 89 GLY A C 1
ATOM 662 O O . GLY A 1 89 ? -12.185 21.861 12.066 1.00 92.12 89 GLY A O 1
ATOM 663 N N . ARG A 1 90 ? -11.250 23.327 13.481 1.00 93.62 90 ARG A N 1
ATOM 664 C CA . ARG A 1 90 ? -10.639 24.190 12.448 1.00 93.62 90 ARG A CA 1
ATOM 665 C C . ARG A 1 90 ? -9.142 23.940 12.234 1.00 93.62 90 ARG A C 1
ATOM 667 O O . ARG A 1 90 ? -8.458 24.783 11.661 1.00 93.62 90 ARG A O 1
ATOM 674 N N . ARG A 1 91 ? -8.604 22.835 12.750 1.00 94.19 91 ARG A N 1
ATOM 675 C CA . ARG A 1 91 ? -7.180 22.489 12.636 1.00 94.19 91 ARG A CA 1
ATOM 676 C C . ARG A 1 91 ? -7.021 21.163 11.917 1.00 94.19 91 ARG A C 1
ATOM 678 O O . ARG A 1 91 ? -7.852 20.277 12.088 1.00 94.19 91 ARG A O 1
ATOM 685 N N . VAL A 1 92 ? -5.924 21.017 11.181 1.00 94.81 92 VAL A N 1
ATOM 686 C CA . VAL A 1 92 ? -5.452 19.700 10.754 1.00 94.81 92 VAL A CA 1
ATOM 687 C C . VAL A 1 92 ? -4.443 19.205 11.779 1.00 94.81 92 VAL A C 1
ATOM 689 O O . VAL A 1 92 ? -3.510 19.925 12.135 1.00 94.81 92 VAL A O 1
ATOM 692 N N . VAL A 1 93 ? -4.658 17.992 12.275 1.00 96.69 93 VAL A N 1
ATOM 693 C CA . VAL A 1 93 ? -3.777 17.310 13.231 1.00 96.69 93 VAL A CA 1
ATOM 694 C C . VAL A 1 93 ? -3.231 16.027 12.599 1.00 96.69 93 VAL A C 1
ATOM 696 O O . VAL A 1 93 ? -3.872 15.515 11.681 1.00 96.69 93 VAL A O 1
ATOM 699 N N . PRO A 1 94 ? -2.080 15.487 13.047 1.00 97.69 94 PRO A N 1
ATOM 700 C CA . PRO A 1 94 ? -1.541 14.232 12.516 1.00 97.69 94 PRO A CA 1
ATOM 701 C C . PRO A 1 94 ? -2.574 13.108 12.554 1.00 97.69 94 PRO A C 1
ATOM 703 O O . PRO A 1 94 ? -3.340 13.025 13.516 1.00 97.69 94 PRO A O 1
ATOM 706 N N . TYR A 1 95 ? -2.597 12.255 11.528 1.00 98.12 95 TYR A N 1
ATOM 707 C CA . TYR A 1 95 ? -3.527 11.127 11.483 1.00 98.12 95 TYR A CA 1
ATOM 708 C C . TYR A 1 95 ? -3.195 10.095 12.569 1.00 98.12 95 TYR A C 1
ATOM 710 O O . TYR A 1 95 ? -2.087 10.094 13.114 1.00 98.12 95 TYR A O 1
ATOM 718 N N . TYR A 1 96 ? -4.166 9.240 12.896 1.00 97.88 96 TYR A N 1
ATOM 719 C CA . TYR A 1 96 ? -3.999 8.223 13.930 1.00 97.88 96 TYR A CA 1
ATOM 720 C C . TYR A 1 96 ? -2.823 7.295 13.614 1.00 97.88 96 TYR A C 1
ATOM 722 O O . TYR A 1 96 ? -2.643 6.865 12.467 1.00 97.88 96 TYR A O 1
ATOM 730 N N . ASP A 1 97 ? -2.012 6.996 14.627 1.00 96.62 97 ASP A N 1
ATOM 731 C CA . ASP A 1 97 ? -0.979 5.972 14.503 1.00 96.62 97 ASP A CA 1
ATOM 732 C C . ASP A 1 97 ? -1.587 4.556 14.502 1.00 96.62 97 ASP A C 1
ATOM 734 O O . ASP A 1 97 ? -2.790 4.369 14.695 1.00 96.62 97 ASP A O 1
ATOM 738 N N . ARG A 1 98 ? -0.749 3.546 14.234 1.00 94.38 98 ARG A N 1
ATOM 739 C CA . ARG A 1 98 ? -1.191 2.145 14.187 1.00 94.38 98 ARG A CA 1
ATOM 740 C C . ARG A 1 98 ? -1.858 1.718 15.496 1.00 94.38 98 ARG A C 1
ATOM 742 O O . ARG A 1 98 ? -2.923 1.115 15.454 1.00 94.38 98 ARG A O 1
ATOM 749 N N . PHE A 1 99 ? -1.252 2.059 16.632 1.00 94.38 99 PHE A N 1
ATOM 750 C CA . PHE A 1 99 ? -1.747 1.667 17.946 1.00 94.38 99 PHE A CA 1
ATOM 751 C C . PHE A 1 99 ? -3.125 2.278 18.215 1.00 94.38 99 PHE A C 1
ATOM 753 O O . PHE A 1 99 ? -4.035 1.579 18.645 1.00 94.38 99 PHE A O 1
ATOM 760 N N . GLN A 1 100 ? -3.319 3.558 17.907 1.00 96.62 100 GLN A N 1
ATOM 761 C CA . GLN A 1 100 ? -4.606 4.236 18.051 1.00 96.62 100 GLN A CA 1
ATOM 762 C C . GLN A 1 100 ? -5.686 3.606 17.165 1.00 96.62 100 GLN A C 1
ATOM 764 O O . GLN A 1 100 ? -6.803 3.392 17.634 1.00 96.62 100 GLN A O 1
ATOM 769 N N . ILE A 1 101 ? -5.362 3.285 15.908 1.00 95.75 101 ILE A N 1
ATOM 770 C CA . ILE A 1 101 ? -6.298 2.630 14.981 1.00 95.75 101 ILE A CA 1
ATOM 771 C C . ILE A 1 101 ? -6.711 1.255 15.517 1.00 95.75 101 ILE A C 1
ATOM 773 O O . ILE A 1 101 ? -7.902 0.966 15.595 1.00 95.75 101 ILE A O 1
ATOM 777 N N . GLU A 1 102 ? -5.743 0.440 15.938 1.00 92.06 102 GLU A N 1
ATOM 778 C CA . GLU A 1 102 ? -5.986 -0.902 16.485 1.00 92.06 102 GLU A CA 1
ATOM 779 C C . GLU A 1 102 ? -6.755 -0.861 17.821 1.00 92.06 102 GLU A C 1
ATOM 781 O O . GLU A 1 102 ? -7.487 -1.795 18.134 1.00 92.06 102 GLU A O 1
ATOM 786 N N . ASN A 1 103 ? -6.670 0.248 18.568 1.00 94.50 103 ASN A N 1
ATOM 787 C CA . ASN A 1 103 ? -7.419 0.488 19.808 1.00 94.50 103 ASN A CA 1
ATOM 788 C C . ASN A 1 103 ? -8.724 1.288 19.602 1.00 94.50 103 ASN A C 1
ATOM 790 O O . ASN A 1 103 ? -9.237 1.896 20.542 1.00 94.50 103 ASN A O 1
ATOM 794 N N . GLY A 1 104 ? -9.283 1.290 18.387 1.00 94.44 104 GLY A N 1
ATOM 795 C CA . GLY A 1 104 ? -10.645 1.777 18.143 1.00 94.44 104 GLY A CA 1
ATOM 796 C C . GLY A 1 104 ? -10.770 3.272 17.848 1.00 94.44 104 GLY A C 1
ATOM 797 O O . GLY A 1 104 ? -11.853 3.833 17.991 1.00 94.44 104 GLY A O 1
ATOM 798 N N . ALA A 1 105 ? -9.697 3.937 17.408 1.00 96.25 105 ALA A N 1
ATOM 799 C CA . ALA A 1 105 ? -9.793 5.322 16.933 1.00 96.25 105 ALA A CA 1
ATOM 800 C C . ALA A 1 105 ? -10.636 5.478 15.652 1.00 96.25 105 ALA A C 1
ATOM 802 O O . ALA A 1 105 ? -11.036 6.593 15.321 1.00 96.25 105 ALA A O 1
ATOM 803 N N . LEU A 1 106 ? -10.885 4.380 14.934 1.00 96.25 106 LEU A N 1
ATOM 804 C CA . LEU A 1 106 ? -11.709 4.325 13.731 1.00 96.25 106 LEU A CA 1
ATOM 805 C C . LEU A 1 106 ? -12.862 3.338 13.921 1.00 96.25 106 LEU A C 1
ATOM 807 O O . LEU A 1 106 ? -12.706 2.315 14.587 1.00 96.25 106 LEU A O 1
ATOM 811 N N . ASP A 1 107 ? -13.989 3.609 13.263 1.00 95.25 107 ASP A N 1
ATOM 812 C CA . ASP A 1 107 ? -15.048 2.615 13.086 1.00 95.25 107 ASP A CA 1
ATOM 813 C C . ASP A 1 107 ? -14.593 1.584 12.045 1.00 95.25 107 ASP A C 1
ATOM 815 O O . ASP A 1 107 ? -14.736 1.767 10.832 1.00 95.25 107 ASP A O 1
ATOM 819 N N . THR A 1 108 ? -13.974 0.508 12.526 1.00 92.50 108 THR A N 1
ATOM 820 C CA . THR A 1 108 ? -13.441 -0.553 11.670 1.00 92.50 108 THR A CA 1
ATOM 821 C C . THR A 1 108 ? -14.541 -1.297 10.925 1.00 92.50 108 THR A C 1
ATOM 823 O O . THR A 1 108 ? -14.306 -1.723 9.800 1.00 92.50 108 THR A O 1
ATOM 826 N N . ASN A 1 109 ? -15.749 -1.399 11.484 1.00 92.06 109 ASN A N 1
ATOM 827 C CA . ASN A 1 109 ? -16.866 -2.072 10.824 1.00 92.06 109 ASN A CA 1
ATOM 828 C C . ASN A 1 109 ? -17.357 -1.286 9.608 1.00 92.06 109 ASN A C 1
ATOM 830 O O . ASN A 1 109 ? -17.655 -1.885 8.576 1.00 92.06 109 ASN A O 1
ATOM 834 N N . ALA A 1 110 ? -17.402 0.044 9.708 1.00 95.81 110 ALA A N 1
ATOM 835 C CA . ALA A 1 110 ? -17.787 0.903 8.590 1.00 95.81 110 ALA A CA 1
ATOM 836 C C . ALA A 1 110 ? -16.725 0.964 7.476 1.00 95.81 110 ALA A C 1
ATOM 838 O O . ALA A 1 110 ? -17.058 1.244 6.325 1.00 95.81 110 ALA A O 1
ATOM 839 N N . LEU A 1 111 ? -15.454 0.729 7.814 1.00 97.38 111 LEU A N 1
ATOM 840 C CA . LEU A 1 111 ? -14.318 0.885 6.901 1.00 97.38 111 LEU A CA 1
ATOM 841 C C . LEU A 1 111 ? -13.745 -0.439 6.380 1.00 97.38 111 LEU A C 1
ATOM 843 O O . LEU A 1 111 ? -12.946 -0.417 5.445 1.00 97.38 111 LEU A O 1
ATOM 847 N N . ALA A 1 112 ? -14.083 -1.586 6.968 1.00 97.56 112 ALA A N 1
ATOM 848 C CA . ALA A 1 112 ? -13.515 -2.863 6.553 1.00 97.56 112 ALA A CA 1
ATOM 849 C C . ALA A 1 112 ? -13.960 -3.236 5.130 1.00 97.56 112 ALA A C 1
ATOM 851 O O . ALA A 1 112 ? -15.141 -3.448 4.862 1.00 97.56 112 ALA A O 1
ATOM 852 N N . ILE A 1 113 ? -12.990 -3.384 4.226 1.00 97.69 113 ILE A N 1
ATOM 853 C CA . ILE A 1 113 ? -13.198 -3.958 2.887 1.00 97.69 113 ILE A CA 1
ATOM 854 C C . ILE A 1 113 ? -13.069 -5.485 2.901 1.00 97.69 113 ILE A C 1
ATOM 856 O O . ILE A 1 113 ? -13.582 -6.167 2.016 1.00 97.69 113 ILE A O 1
ATOM 860 N N . ALA A 1 114 ? -12.371 -6.022 3.903 1.00 97.88 114 ALA A N 1
ATOM 861 C CA . ALA A 1 114 ? -12.183 -7.446 4.136 1.00 97.88 114 ALA A CA 1
ATOM 862 C C . ALA A 1 114 ? -11.825 -7.699 5.602 1.00 97.88 114 ALA A C 1
ATOM 864 O O . ALA A 1 114 ? -11.350 -6.803 6.298 1.00 97.88 114 ALA A O 1
ATOM 865 N N . TRP A 1 115 ? -11.963 -8.946 6.027 1.00 98.19 115 TRP A N 1
ATOM 866 C CA . TRP A 1 115 ? -11.510 -9.460 7.310 1.00 98.19 115 TRP A CA 1
ATOM 867 C C . TRP A 1 115 ? -10.560 -10.624 7.051 1.00 98.19 115 TRP A C 1
ATOM 869 O O . TRP A 1 115 ? -10.959 -11.633 6.473 1.00 98.19 115 TRP A O 1
ATOM 879 N N . LEU A 1 116 ? -9.296 -10.468 7.424 1.00 98.06 116 LEU A N 1
ATOM 880 C CA . LEU A 1 116 ? -8.240 -11.458 7.256 1.00 98.06 116 LEU A CA 1
ATOM 881 C C . LEU A 1 116 ? -8.191 -12.408 8.454 1.00 98.06 116 LEU A C 1
ATOM 883 O O . LEU A 1 116 ? -8.617 -12.065 9.562 1.00 98.06 116 LEU A O 1
ATOM 887 N N . ALA A 1 117 ? -7.702 -13.621 8.199 1.00 97.25 117 ALA A N 1
ATOM 888 C CA . ALA A 1 117 ? -7.583 -14.663 9.216 1.00 97.25 117 ALA A CA 1
ATOM 889 C C . ALA A 1 117 ? -6.370 -14.475 10.145 1.00 97.25 117 ALA A C 1
ATOM 891 O O . ALA A 1 117 ? -6.402 -14.946 11.279 1.00 97.25 117 ALA A O 1
ATOM 892 N N . ASP A 1 118 ? -5.317 -13.800 9.670 1.00 96.50 118 ASP A N 1
ATOM 893 C CA . ASP A 1 118 ? -4.069 -13.595 10.406 1.00 96.50 118 ASP A CA 1
ATOM 894 C C . ASP A 1 118 ? -3.675 -12.100 10.412 1.00 96.50 118 ASP A C 1
ATOM 896 O O . ASP A 1 118 ? -3.568 -11.478 9.347 1.00 96.50 118 ASP A O 1
ATOM 900 N N . PRO A 1 119 ? -3.448 -11.484 11.587 1.00 94.88 119 PRO A N 1
ATOM 901 C CA . PRO A 1 119 ? -2.939 -10.118 11.667 1.00 94.88 119 PRO A CA 1
ATOM 902 C C . PRO A 1 119 ? -1.520 -9.938 11.115 1.00 94.88 119 PRO A C 1
ATOM 904 O O . PRO A 1 119 ? -1.176 -8.835 10.680 1.00 94.88 119 PRO A O 1
ATOM 907 N N . VAL A 1 120 ? -0.703 -10.991 11.089 1.00 94.44 120 VAL A N 1
ATOM 908 C CA . VAL A 1 120 ? 0.627 -10.981 10.469 1.00 94.44 120 VAL A CA 1
ATOM 909 C C . VAL A 1 120 ? 0.496 -10.852 8.953 1.00 94.44 120 VAL A C 1
ATOM 911 O O . VAL A 1 120 ? 1.160 -9.999 8.363 1.00 94.44 120 VAL A O 1
ATOM 914 N N . ASP A 1 121 ? -0.420 -11.596 8.333 1.00 95.56 121 ASP A N 1
ATOM 915 C CA . ASP A 1 121 ? -0.728 -11.466 6.902 1.00 95.56 121 ASP A CA 1
ATOM 916 C C . ASP A 1 121 ? -1.200 -10.047 6.565 1.00 95.56 121 ASP A C 1
ATOM 918 O O . ASP A 1 121 ? -0.729 -9.440 5.600 1.00 95.56 121 ASP A O 1
ATOM 922 N N . ALA A 1 122 ? -2.080 -9.474 7.395 1.00 95.31 122 ALA A N 1
ATOM 923 C CA . ALA A 1 122 ? -2.530 -8.092 7.235 1.00 95.31 122 ALA A CA 1
ATOM 924 C C . ALA A 1 122 ? -1.361 -7.095 7.279 1.00 95.31 122 ALA A C 1
ATOM 926 O O . ALA A 1 122 ? -1.307 -6.150 6.489 1.00 95.31 122 ALA A O 1
ATOM 927 N N . PHE A 1 123 ? -0.411 -7.314 8.190 1.00 93.50 123 PHE A N 1
ATOM 928 C CA . PHE A 1 123 ? 0.773 -6.478 8.332 1.00 93.50 123 PHE A CA 1
ATOM 929 C C . PHE A 1 123 ? 1.720 -6.591 7.127 1.00 93.50 123 PHE A C 1
ATOM 931 O O . PHE A 1 123 ? 2.162 -5.566 6.605 1.00 93.50 123 PHE A O 1
ATOM 938 N N . PHE A 1 124 ? 2.002 -7.802 6.637 1.00 93.00 124 PHE A N 1
ATOM 939 C CA . PHE A 1 124 ? 2.834 -7.987 5.442 1.00 93.00 124 PHE A CA 1
ATOM 940 C C . PHE A 1 124 ? 2.166 -7.439 4.182 1.00 93.00 124 PHE A C 1
ATOM 942 O O . PHE A 1 124 ? 2.827 -6.777 3.384 1.00 93.00 124 PHE A O 1
ATOM 949 N N . LEU A 1 125 ? 0.850 -7.601 4.040 1.00 95.50 125 LEU A N 1
ATOM 950 C CA . LEU A 1 125 ? 0.094 -6.994 2.946 1.00 95.50 125 LEU A CA 1
ATOM 951 C C . LEU A 1 125 ? 0.215 -5.460 2.959 1.00 95.50 125 LEU A C 1
ATOM 953 O O . LEU A 1 125 ? 0.331 -4.834 1.907 1.00 95.50 125 LEU A O 1
ATOM 957 N N . GLN A 1 126 ? 0.265 -4.839 4.142 1.00 94.75 126 GLN A N 1
ATOM 958 C CA . GLN A 1 126 ? 0.515 -3.399 4.281 1.00 94.75 126 GLN A CA 1
ATOM 959 C C . GLN A 1 126 ? 1.960 -2.996 3.936 1.00 94.75 126 GLN A C 1
ATOM 961 O O . GLN A 1 126 ? 2.163 -1.878 3.462 1.00 94.75 126 GLN A O 1
ATOM 966 N N . ILE A 1 127 ? 2.948 -3.871 4.158 1.00 93.06 127 ILE A N 1
ATOM 967 C CA . ILE A 1 127 ? 4.345 -3.643 3.749 1.00 93.06 127 ILE A CA 1
ATOM 968 C C . ILE A 1 127 ? 4.482 -3.710 2.226 1.00 93.06 127 ILE A C 1
ATOM 970 O O . ILE A 1 127 ? 5.059 -2.798 1.634 1.00 93.06 127 ILE A O 1
ATOM 974 N N . GLU A 1 128 ? 3.947 -4.760 1.600 1.00 94.56 128 GLU A N 1
ATOM 975 C CA . GLU A 1 128 ? 4.023 -4.957 0.145 1.00 94.56 128 GLU A CA 1
ATOM 976 C C . GLU A 1 128 ? 3.129 -3.955 -0.611 1.00 94.56 128 GLU A C 1
ATOM 978 O O . GLU A 1 128 ? 3.399 -3.590 -1.754 1.00 94.56 128 GLU A O 1
ATOM 983 N N . GLY A 1 129 ? 2.057 -3.473 0.031 1.00 94.50 129 GLY A N 1
ATOM 984 C CA . GLY A 1 129 ? 1.156 -2.447 -0.504 1.00 94.50 129 GLY A CA 1
ATOM 985 C C . GLY A 1 129 ? 0.137 -2.964 -1.524 1.00 94.50 129 GLY A C 1
ATOM 986 O O . GLY A 1 129 ? -0.667 -2.187 -2.042 1.00 94.50 129 GLY A O 1
ATOM 987 N N . SER A 1 130 ? 0.136 -4.260 -1.816 1.00 96.94 130 SER A N 1
ATOM 988 C CA . SER A 1 130 ? -0.873 -4.932 -2.638 1.00 96.94 130 SER A CA 1
ATOM 989 C C . SER A 1 130 ? -0.955 -6.405 -2.259 1.00 96.94 130 SER A C 1
ATOM 991 O O . SER A 1 130 ? -0.077 -6.903 -1.562 1.00 96.94 130 SER A O 1
ATOM 993 N N . GLY A 1 131 ? -2.018 -7.089 -2.671 1.00 97.44 131 GLY A N 1
ATOM 994 C CA . GLY A 1 131 ? -2.221 -8.495 -2.345 1.00 97.44 131 GLY A CA 1
ATOM 995 C C . GLY A 1 131 ? -3.477 -9.073 -2.984 1.00 97.44 131 GLY A C 1
ATOM 996 O O . GLY A 1 131 ? -4.353 -8.351 -3.473 1.00 97.44 131 GLY A O 1
ATOM 997 N N . ARG A 1 132 ? -3.594 -10.395 -2.920 1.00 98.06 132 ARG A N 1
ATOM 998 C CA . ARG A 1 132 ? -4.801 -11.147 -3.258 1.00 98.06 132 ARG A CA 1
ATOM 999 C C . ARG A 1 132 ? -5.377 -11.766 -1.998 1.00 98.06 132 ARG A C 1
ATOM 1001 O O . ARG A 1 132 ? -4.654 -12.326 -1.184 1.00 98.06 132 ARG A O 1
ATOM 1008 N N . ILE A 1 133 ? -6.685 -11.646 -1.843 1.00 98.06 133 ILE A N 1
ATOM 1009 C CA . ILE A 1 133 ? -7.425 -12.221 -0.731 1.00 98.06 133 ILE A CA 1
ATOM 1010 C C . ILE A 1 133 ? -8.237 -13.388 -1.271 1.00 98.06 133 ILE A C 1
ATOM 1012 O O . ILE A 1 133 ? -9.163 -13.186 -2.064 1.00 98.06 133 ILE A O 1
ATOM 1016 N N . ASP A 1 134 ? -7.911 -14.584 -0.805 1.00 97.75 134 ASP A N 1
ATOM 1017 C CA . ASP A 1 134 ? -8.686 -15.790 -1.037 1.00 97.75 134 ASP A CA 1
ATOM 1018 C C . ASP A 1 134 ? -9.932 -15.744 -0.164 1.00 97.75 134 ASP A C 1
ATOM 1020 O O . ASP A 1 134 ? -9.882 -15.888 1.064 1.00 97.75 134 ASP A O 1
ATOM 1024 N N . LEU A 1 135 ? -11.060 -15.506 -0.822 1.00 97.38 135 LEU A N 1
ATOM 1025 C CA . LEU A 1 135 ? -12.375 -15.485 -0.212 1.00 97.38 135 LEU A CA 1
ATOM 1026 C C . LEU A 1 135 ? -13.001 -16.889 -0.241 1.00 97.38 135 LEU A C 1
ATOM 1028 O O . LEU A 1 135 ? -12.634 -17.739 -1.063 1.00 97.38 135 LEU A O 1
ATOM 1032 N N . PRO A 1 136 ? -14.024 -17.144 0.595 1.00 93.94 136 PRO A N 1
ATOM 1033 C CA . PRO A 1 136 ? -14.783 -18.383 0.531 1.00 93.94 136 PRO A CA 1
ATOM 1034 C C . PRO A 1 136 ? -15.327 -18.664 -0.878 1.00 93.94 136 PRO A C 1
ATOM 1036 O O . PRO A 1 136 ? -15.681 -17.745 -1.627 1.00 93.94 136 PRO A O 1
ATOM 1039 N N . HIS A 1 137 ? -15.439 -19.954 -1.203 1.00 92.06 137 HIS A N 1
ATOM 1040 C CA . HIS A 1 137 ? -15.910 -20.469 -2.497 1.00 92.06 137 HIS A CA 1
ATOM 1041 C C . HIS A 1 137 ? -14.984 -20.178 -3.692 1.00 92.06 137 HIS A C 1
ATOM 1043 O O . HIS A 1 137 ? -15.453 -20.109 -4.825 1.00 92.06 137 HIS A O 1
ATOM 1049 N N . GLY A 1 138 ? -13.677 -20.015 -3.455 1.00 92.75 138 GLY A N 1
ATOM 1050 C CA . GLY A 1 138 ? -12.675 -19.874 -4.521 1.00 92.75 138 GLY A CA 1
ATOM 1051 C C . GLY A 1 138 ? -12.715 -18.526 -5.242 1.00 92.75 138 GLY A C 1
ATOM 1052 O O . GLY A 1 138 ? -12.163 -18.390 -6.332 1.00 92.75 138 GLY A O 1
ATOM 1053 N N . ARG A 1 139 ? -13.384 -17.524 -4.659 1.00 96.56 139 ARG A N 1
ATOM 1054 C CA . ARG A 1 139 ? -13.330 -16.150 -5.162 1.00 96.56 139 ARG A CA 1
ATOM 1055 C C . ARG A 1 139 ? -12.030 -15.504 -4.708 1.00 96.56 139 ARG A C 1
ATOM 1057 O O . ARG A 1 139 ? -11.603 -15.707 -3.580 1.00 96.56 139 ARG A O 1
ATOM 1064 N N . VAL A 1 140 ? -11.461 -14.663 -5.561 1.00 97.62 140 VAL A N 1
ATOM 1065 C CA . VAL A 1 140 ? -10.257 -13.895 -5.244 1.00 97.62 140 VAL A CA 1
ATOM 1066 C C . VAL A 1 140 ? -10.586 -12.414 -5.317 1.00 97.62 140 VAL A C 1
ATOM 1068 O O . VAL A 1 140 ? -11.168 -11.947 -6.299 1.00 97.62 140 VAL A O 1
ATOM 1071 N N . MET A 1 141 ? -10.209 -11.671 -4.281 1.00 97.50 141 MET A N 1
ATOM 1072 C CA . MET A 1 141 ? 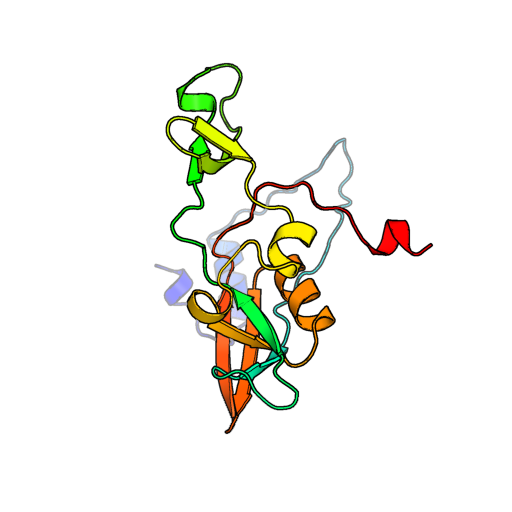-10.298 -10.216 -4.255 1.00 97.50 141 MET A CA 1
ATOM 1073 C C . MET A 1 141 ? -8.902 -9.614 -4.290 1.00 97.50 141 MET A C 1
ATOM 1075 O O . MET A 1 141 ? -8.105 -9.812 -3.379 1.00 97.50 141 MET A O 1
ATOM 1079 N N . ARG A 1 142 ? -8.610 -8.851 -5.341 1.00 97.94 142 ARG A N 1
ATOM 1080 C CA . ARG A 1 142 ? -7.359 -8.105 -5.441 1.00 97.94 142 ARG A CA 1
ATOM 1081 C C . ARG A 1 142 ? -7.472 -6.789 -4.681 1.00 97.94 142 ARG A C 1
ATOM 1083 O O . ARG A 1 142 ? -8.451 -6.066 -4.857 1.00 97.94 142 ARG A O 1
ATOM 1090 N N . VAL A 1 143 ? -6.462 -6.469 -3.882 1.00 97.38 143 VAL A N 1
ATOM 1091 C CA . VAL A 1 143 ? -6.373 -5.218 -3.126 1.00 97.38 143 VAL A CA 1
ATOM 1092 C C . VAL A 1 143 ? -5.076 -4.494 -3.453 1.00 97.38 143 VAL A C 1
ATOM 1094 O O . VAL A 1 143 ? -4.024 -5.100 -3.649 1.00 97.38 143 VAL A O 1
ATOM 1097 N N . THR A 1 144 ? -5.155 -3.171 -3.525 1.00 97.06 144 THR A N 1
ATOM 1098 C CA . THR A 1 144 ? -4.019 -2.303 -3.841 1.00 97.06 144 THR A CA 1
ATOM 1099 C C . THR A 1 144 ? -3.998 -1.110 -2.901 1.00 97.06 144 THR A C 1
ATOM 1101 O O . THR A 1 144 ? -5.033 -0.705 -2.373 1.00 97.06 144 THR A O 1
ATOM 1104 N N . TYR A 1 145 ? -2.821 -0.520 -2.731 1.00 96.94 145 TYR A N 1
ATOM 1105 C CA . TYR A 1 145 ? -2.609 0.679 -1.934 1.00 96.94 145 TYR A CA 1
ATOM 1106 C C . TYR A 1 145 ? -3.605 1.799 -2.275 1.00 96.94 145 TYR A C 1
ATOM 1108 O O . TYR A 1 145 ? -3.737 2.198 -3.432 1.00 96.94 145 TYR A O 1
ATOM 1116 N N . ALA A 1 146 ? -4.253 2.338 -1.240 1.00 96.81 146 ALA A N 1
ATOM 1117 C CA . ALA A 1 146 ? -5.121 3.512 -1.335 1.00 96.81 146 ALA A CA 1
ATOM 1118 C C . ALA A 1 146 ? -4.549 4.736 -0.596 1.00 96.81 146 ALA A C 1
ATOM 1120 O O . ALA A 1 146 ? -4.831 5.873 -0.963 1.00 96.81 146 ALA A O 1
ATOM 1121 N N . GLY A 1 147 ? -3.740 4.525 0.445 1.00 95.50 147 GLY A N 1
ATOM 1122 C CA . GLY A 1 147 ? -3.182 5.596 1.263 1.00 95.50 147 GLY A CA 1
ATOM 1123 C C . GLY A 1 147 ? -2.448 5.077 2.497 1.00 95.50 147 GLY A C 1
ATOM 1124 O O . GLY A 1 147 ? -2.398 3.876 2.755 1.00 95.50 147 GLY A O 1
ATOM 1125 N N . LYS A 1 148 ? -1.876 6.003 3.270 1.00 96.44 148 LYS A N 1
ATOM 1126 C CA . LYS A 1 148 ? -1.196 5.738 4.546 1.00 96.44 148 LYS A CA 1
ATOM 1127 C C . LYS A 1 148 ? -1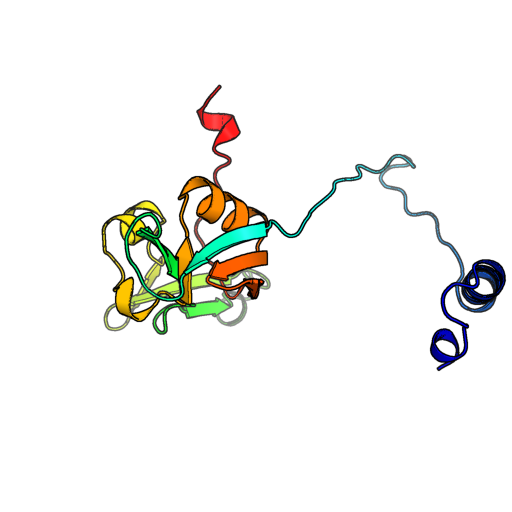.458 6.877 5.523 1.00 96.44 148 LYS A C 1
ATOM 1129 O O . LYS A 1 148 ? -1.670 8.004 5.094 1.00 96.44 148 LYS A O 1
ATOM 1134 N N . ASN A 1 149 ? -1.342 6.616 6.821 1.00 96.25 149 ASN A N 1
ATOM 1135 C CA . ASN A 1 149 ? -1.542 7.607 7.889 1.00 96.25 149 ASN A CA 1
ATOM 1136 C C . ASN A 1 149 ? -0.407 8.649 8.031 1.00 96.25 149 ASN A C 1
ATOM 1138 O O . ASN A 1 149 ? -0.452 9.493 8.920 1.00 96.25 149 ASN A O 1
ATOM 1142 N N . GLY A 1 150 ? 0.627 8.582 7.186 1.00 94.81 150 GLY A N 1
ATOM 1143 C CA . GLY A 1 150 ? 1.765 9.508 7.190 1.00 94.81 150 GLY A CA 1
ATOM 1144 C C . GLY A 1 150 ? 2.776 9.309 8.319 1.00 94.81 150 GLY A C 1
ATOM 1145 O O . GLY A 1 150 ? 3.736 10.073 8.386 1.00 94.81 150 GLY A O 1
ATOM 1146 N N . GLN A 1 151 ? 2.604 8.292 9.167 1.00 95.06 151 GLN A N 1
ATOM 1147 C CA . GLN A 1 151 ? 3.570 7.952 10.210 1.00 95.06 151 GLN A CA 1
ATOM 1148 C C . GLN A 1 151 ? 4.818 7.280 9.606 1.00 95.06 151 GLN A C 1
ATOM 1150 O O . GLN A 1 151 ? 4.723 6.620 8.562 1.00 95.06 151 GLN A O 1
ATOM 1155 N N . PRO A 1 152 ? 6.005 7.439 10.222 1.00 91.69 152 PRO A N 1
ATOM 1156 C CA . PRO A 1 152 ? 7.219 6.784 9.751 1.00 91.69 152 PRO A CA 1
ATOM 1157 C C . PRO A 1 152 ? 7.119 5.259 9.889 1.00 91.69 152 PRO A C 1
ATOM 1159 O O . PRO A 1 152 ? 6.573 4.740 10.861 1.00 91.69 152 PRO A O 1
ATOM 1162 N N . TYR A 1 153 ? 7.691 4.534 8.928 1.00 90.38 153 TYR A N 1
ATOM 1163 C CA . TYR A 1 153 ? 7.807 3.081 9.012 1.00 90.38 153 TYR A CA 1
ATOM 1164 C C . TYR A 1 153 ? 8.923 2.687 9.987 1.00 90.38 153 TYR A C 1
ATOM 1166 O O . TYR A 1 153 ? 10.058 3.153 9.859 1.00 90.38 153 TYR A O 1
ATOM 1174 N N . VAL A 1 154 ? 8.607 1.796 10.928 1.00 87.06 154 VAL A N 1
ATOM 1175 C CA . VAL A 1 154 ? 9.571 1.191 11.853 1.00 87.06 154 VAL A CA 1
ATOM 1176 C C . VAL A 1 154 ? 9.677 -0.304 11.526 1.00 87.06 154 VAL A C 1
ATOM 1178 O O . VAL A 1 154 ? 8.692 -1.022 11.696 1.00 87.06 154 VAL A O 1
ATOM 1181 N N . PRO A 1 155 ? 10.838 -0.800 11.054 1.00 81.88 155 PRO A N 1
ATOM 1182 C CA . PRO A 1 155 ? 10.999 -2.213 10.724 1.00 81.88 155 PRO A CA 1
ATOM 1183 C C . PRO A 1 155 ? 10.979 -3.076 11.992 1.00 81.88 155 PRO A C 1
ATOM 1185 O O . PRO A 1 155 ? 11.900 -2.995 12.806 1.00 81.88 155 PRO A O 1
ATOM 1188 N N . ILE A 1 156 ? 9.971 -3.940 12.142 1.00 78.19 156 ILE A N 1
ATOM 1189 C CA . ILE A 1 156 ? 9.810 -4.797 13.333 1.00 78.19 156 ILE A CA 1
ATOM 1190 C C . ILE A 1 156 ? 11.006 -5.745 13.514 1.00 78.19 156 ILE A C 1
ATOM 1192 O O . ILE A 1 156 ? 11.472 -5.938 14.633 1.00 78.19 156 ILE A O 1
ATOM 1196 N N . GLY A 1 157 ? 11.587 -6.252 12.421 1.00 73.25 157 GLY A N 1
ATOM 1197 C CA . GLY A 1 157 ? 12.775 -7.113 12.480 1.00 73.25 157 GLY A CA 1
ATOM 1198 C C . GLY A 1 157 ? 14.001 -6.457 13.131 1.00 73.25 157 GLY A C 1
ATOM 1199 O O . GLY A 1 157 ? 14.872 -7.164 13.611 1.00 73.25 157 GLY A O 1
ATOM 1200 N N . ARG A 1 158 ? 14.071 -5.119 13.202 1.00 71.31 158 ARG A N 1
ATOM 1201 C CA . A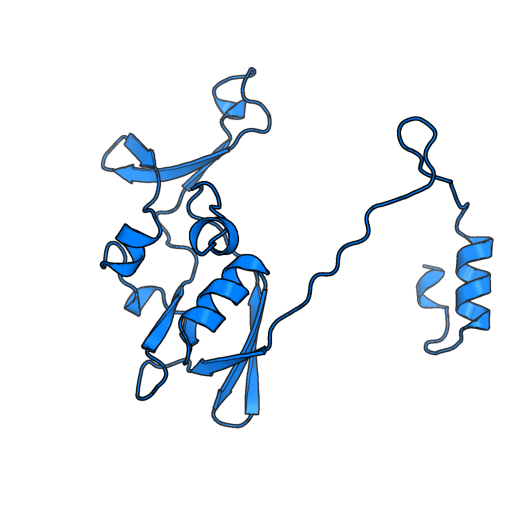RG A 1 158 ? 15.137 -4.407 13.932 1.00 71.31 158 ARG A CA 1
ATOM 1202 C C . ARG A 1 158 ? 14.877 -4.337 15.444 1.00 71.31 158 ARG A C 1
ATOM 1204 O O . ARG A 1 158 ? 15.802 -4.063 16.195 1.00 71.31 158 ARG A O 1
ATOM 1211 N N . VAL A 1 159 ? 13.630 -4.527 15.870 1.00 70.38 159 VAL A N 1
ATOM 1212 C CA . VAL A 1 159 ? 13.186 -4.436 17.272 1.00 70.38 159 VAL A CA 1
ATOM 1213 C C . VAL A 1 159 ? 13.173 -5.812 17.954 1.00 70.38 159 VAL A C 1
ATOM 1215 O O . VAL A 1 159 ? 13.241 -5.884 19.173 1.00 70.38 159 VAL A O 1
ATOM 1218 N N . MET A 1 160 ? 13.095 -6.899 17.181 1.00 61.78 160 MET A N 1
ATOM 1219 C CA . MET A 1 160 ? 13.016 -8.281 17.684 1.00 61.78 160 MET A CA 1
ATOM 1220 C C . MET A 1 160 ? 14.373 -9.002 17.823 1.00 61.78 160 MET A C 1
ATOM 1222 O O . MET A 1 160 ? 14.379 -10.194 18.125 1.00 61.78 160 MET A O 1
ATOM 1226 N N . VAL A 1 161 ? 15.496 -8.320 17.568 1.00 48.41 161 VAL A N 1
ATOM 1227 C CA . VAL A 1 161 ? 16.864 -8.878 17.627 1.00 48.41 161 VAL A CA 1
ATOM 1228 C C . VAL A 1 161 ? 17.610 -8.325 18.830 1.00 48.41 161 VAL A C 1
ATOM 1230 O O . VAL A 1 161 ? 17.482 -7.104 19.073 1.00 48.41 161 VAL A O 1
#

Radius of gyration: 22.09 Å; chains: 1; bounding box: 50×48×54 Å

Organism: NCBI:txid708631